Protein AF-A0A1J7IVM0-F1 (afdb_monomer_lite)

Radius of gyration: 24.08 Å; chains: 1; bounding box: 34×38×76 Å

Structure (mmCIF, N/CA/C/O backbone):
data_AF-A0A1J7IVM0-F1
#
_entry.id   AF-A0A1J7IVM0-F1
#
loop_
_atom_site.group_PDB
_atom_site.id
_atom_site.type_symbol
_atom_site.label_atom_id
_atom_site.label_alt_id
_atom_site.label_comp_id
_atom_site.label_asym_id
_atom_site.label_entity_id
_atom_site.label_seq_id
_atom_site.pdbx_PDB_ins_code
_atom_site.Cartn_x
_atom_site.Cartn_y
_atom_site.Cartn_z
_atom_site.occupancy
_atom_site.B_iso_or_equiv
_atom_site.auth_seq_id
_atom_site.auth_comp_id
_atom_site.auth_asym_id
_atom_site.auth_atom_id
_atom_site.pdbx_PDB_model_num
ATOM 1 N N . MET A 1 1 ? -12.798 8.819 -5.500 1.00 74.06 1 MET A N 1
ATOM 2 C CA . MET A 1 1 ? -12.299 8.583 -6.874 1.00 74.06 1 MET A CA 1
ATOM 3 C C . MET A 1 1 ? -10.788 8.354 -6.895 1.00 74.06 1 MET A C 1
ATOM 5 O O . MET A 1 1 ? -10.377 7.289 -7.327 1.00 74.06 1 MET A O 1
ATOM 9 N N . LEU A 1 2 ? -9.974 9.256 -6.327 1.00 92.19 2 LEU A N 1
ATOM 10 C CA . LEU A 1 2 ? -8.505 9.132 -6.318 1.00 92.19 2 LEU A CA 1
ATOM 11 C C . LEU A 1 2 ? -7.963 7.870 -5.613 1.00 92.19 2 LEU A C 1
ATOM 13 O O . LEU A 1 2 ? -7.035 7.249 -6.114 1.00 92.19 2 LEU A O 1
ATOM 17 N N . LEU A 1 3 ? -8.572 7.454 -4.494 1.00 93.25 3 LEU A N 1
ATOM 18 C CA . LEU A 1 3 ? -8.193 6.220 -3.790 1.00 93.25 3 LEU A 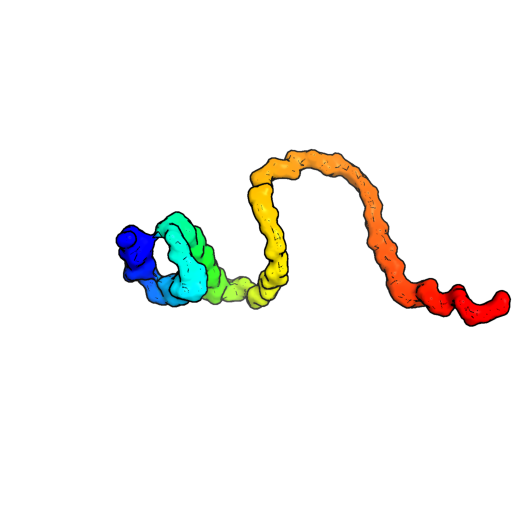CA 1
ATOM 19 C C . LEU A 1 3 ? -8.342 4.982 -4.677 1.00 93.25 3 LEU A C 1
ATOM 21 O O . LEU A 1 3 ? -7.426 4.177 -4.753 1.00 93.25 3 LEU A O 1
ATOM 25 N N . ASN A 1 4 ? -9.462 4.851 -5.387 1.00 93.06 4 ASN A N 1
ATOM 26 C CA . ASN A 1 4 ? -9.681 3.705 -6.265 1.00 93.06 4 ASN A CA 1
ATOM 27 C C . ASN A 1 4 ? -8.667 3.704 -7.411 1.00 93.06 4 ASN A C 1
ATOM 29 O O . ASN A 1 4 ? -8.099 2.662 -7.707 1.00 93.06 4 ASN A O 1
ATOM 33 N N . CYS A 1 5 ? -8.377 4.868 -8.002 1.00 94.62 5 CYS A N 1
ATOM 34 C CA . CYS A 1 5 ? -7.336 4.990 -9.025 1.00 94.62 5 CYS A CA 1
ATOM 35 C C . CYS A 1 5 ? -5.963 4.560 -8.495 1.00 94.62 5 CYS A C 1
ATOM 37 O O . CYS A 1 5 ? -5.254 3.825 -9.175 1.00 94.62 5 CYS A O 1
ATOM 39 N N . PHE A 1 6 ? -5.619 4.967 -7.270 1.00 95.44 6 PHE A N 1
ATOM 40 C CA . PHE A 1 6 ? -4.396 4.522 -6.610 1.00 95.44 6 PHE A CA 1
ATOM 41 C C . PHE A 1 6 ? -4.387 2.999 -6.446 1.00 95.44 6 PHE A C 1
ATOM 43 O O . PHE A 1 6 ? -3.453 2.355 -6.904 1.00 95.44 6 PHE A O 1
ATOM 50 N N . LEU A 1 7 ? -5.451 2.413 -5.884 1.00 94.12 7 LEU A N 1
ATOM 51 C CA . LEU A 1 7 ? -5.554 0.968 -5.657 1.00 94.12 7 LEU A CA 1
ATOM 52 C C . LEU A 1 7 ? -5.473 0.148 -6.956 1.00 94.12 7 LEU A C 1
ATOM 54 O O . LEU A 1 7 ? -4.793 -0.875 -6.975 1.00 94.12 7 LEU A O 1
ATOM 58 N N . PHE A 1 8 ? -6.108 0.605 -8.041 1.00 93.56 8 PHE A N 1
ATOM 59 C CA . PHE A 1 8 ? -6.039 -0.050 -9.354 1.00 93.56 8 PHE A CA 1
ATOM 60 C C . PHE A 1 8 ? -4.664 0.074 -10.023 1.00 93.56 8 PHE A C 1
ATOM 62 O O . PHE A 1 8 ? -4.299 -0.793 -10.813 1.00 93.56 8 PHE A O 1
ATOM 69 N N . GLY A 1 9 ? -3.903 1.127 -9.715 1.00 94.31 9 GLY A N 1
ATOM 70 C CA . GLY A 1 9 ? -2.559 1.343 -10.254 1.00 94.31 9 GLY A CA 1
ATOM 71 C C . GLY A 1 9 ? -1.450 0.568 -9.535 1.00 94.31 9 GLY A C 1
ATOM 72 O O . GLY A 1 9 ? -0.301 0.606 -9.971 1.00 94.31 9 GLY A O 1
ATOM 73 N N . LEU A 1 10 ? -1.753 -0.118 -8.430 1.00 95.25 10 LEU A N 1
ATOM 74 C CA . LEU A 1 10 ? -0.749 -0.836 -7.649 1.00 95.25 10 LEU A CA 1
ATOM 75 C C . LEU A 1 10 ? -0.326 -2.155 -8.295 1.00 95.25 10 LEU A C 1
ATOM 77 O O . LEU A 1 10 ? -1.090 -2.834 -8.980 1.00 95.25 10 LEU A O 1
ATOM 81 N N . ASN A 1 11 ? 0.894 -2.588 -7.965 1.00 94.50 11 ASN A N 1
ATOM 82 C CA . ASN A 1 11 ? 1.328 -3.951 -8.243 1.00 94.50 11 ASN A CA 1
ATOM 83 C C . ASN A 1 11 ? 0.332 -4.953 -7.618 1.00 94.50 11 ASN A C 1
ATOM 85 O O . ASN A 1 11 ? 0.041 -4.821 -6.426 1.00 94.50 11 ASN A O 1
ATOM 89 N N . PRO A 1 12 ? -0.126 -5.998 -8.335 1.00 94.81 12 PRO A N 1
ATOM 90 C CA . PRO A 1 12 ? -1.111 -6.952 -7.817 1.00 94.81 12 PRO A CA 1
ATOM 91 C C . PRO A 1 12 ? -0.743 -7.597 -6.472 1.00 94.81 12 PRO A C 1
ATOM 93 O O . PRO A 1 12 ? -1.626 -7.882 -5.663 1.00 94.81 12 PRO A O 1
ATOM 96 N N . LYS A 1 13 ? 0.555 -7.803 -6.198 1.00 94.19 13 LYS A N 1
ATOM 97 C CA . LYS A 1 13 ? 1.025 -8.340 -4.907 1.00 94.19 13 LYS A CA 1
ATOM 98 C C . LYS A 1 13 ? 0.779 -7.363 -3.757 1.00 94.19 13 LYS A C 1
ATOM 100 O O . LYS A 1 13 ? 0.375 -7.787 -2.682 1.00 94.19 13 LYS A O 1
ATOM 105 N N . ILE A 1 14 ? 1.000 -6.072 -4.001 1.00 94.50 14 ILE A N 1
ATOM 106 C CA . ILE A 1 14 ? 0.757 -5.000 -3.029 1.00 94.50 14 ILE A CA 1
ATOM 107 C C . ILE A 1 14 ? -0.751 -4.766 -2.896 1.00 94.50 14 ILE A C 1
ATOM 109 O O . ILE A 1 14 ? -1.270 -4.718 -1.786 1.00 94.50 14 ILE A O 1
ATOM 113 N N . GLY A 1 15 ? -1.470 -4.714 -4.021 1.00 95.12 15 GLY A N 1
ATOM 114 C CA . GLY A 1 15 ? -2.921 -4.533 -4.056 1.00 95.12 15 GLY A CA 1
ATOM 115 C C . GLY A 1 15 ? -3.685 -5.600 -3.268 1.00 95.12 15 GLY A C 1
ATOM 116 O O . GLY A 1 15 ? -4.619 -5.259 -2.547 1.00 95.12 15 GLY A O 1
ATOM 117 N N . ARG A 1 16 ? -3.258 -6.873 -3.320 1.00 95.62 16 ARG A N 1
ATOM 118 C CA . ARG A 1 16 ? -3.864 -7.948 -2.515 1.00 95.62 16 ARG A CA 1
ATOM 119 C C . ARG A 1 16 ? -3.738 -7.688 -1.010 1.00 95.62 16 ARG A C 1
ATOM 121 O O . ARG A 1 16 ? -4.722 -7.855 -0.300 1.00 95.62 16 ARG A O 1
ATOM 128 N N . GLU A 1 17 ? -2.573 -7.257 -0.532 1.00 94.88 17 GLU A N 1
ATOM 129 C CA . GLU A 1 17 ? -2.399 -6.965 0.899 1.00 94.88 17 GLU A CA 1
ATOM 130 C C . GLU A 1 17 ? -3.146 -5.704 1.328 1.00 94.88 17 GLU A C 1
ATOM 132 O O . GLU A 1 17 ? -3.715 -5.659 2.418 1.00 94.88 17 GLU A O 1
ATOM 137 N N . LEU A 1 18 ? -3.211 -4.693 0.462 1.00 95.00 18 LEU A N 1
ATOM 138 C CA . LEU A 1 18 ? -3.994 -3.491 0.741 1.00 95.00 18 LEU A CA 1
ATOM 139 C C . LEU A 1 18 ? -5.502 -3.769 0.741 1.00 95.00 18 LEU A C 1
ATOM 141 O O . LEU A 1 18 ? -6.224 -3.128 1.498 1.00 95.00 18 LEU A O 1
ATOM 145 N N . ALA A 1 19 ? -5.982 -4.747 -0.032 1.00 93.50 19 ALA A N 1
ATOM 146 C CA . ALA A 1 19 ? -7.381 -5.170 0.012 1.00 93.50 19 ALA A CA 1
ATOM 147 C C . ALA A 1 19 ? -7.773 -5.771 1.374 1.00 93.50 19 ALA A C 1
ATOM 149 O O . ALA A 1 19 ? -8.908 -5.591 1.810 1.00 93.50 19 ALA A O 1
ATOM 150 N N . ILE A 1 20 ? -6.839 -6.437 2.064 1.00 95.31 20 ILE A N 1
ATOM 151 C CA . ILE A 1 20 ? -7.060 -6.965 3.421 1.00 95.31 20 ILE A CA 1
ATOM 152 C C . ILE A 1 20 ? -7.115 -5.822 4.437 1.00 95.31 20 ILE A C 1
ATOM 154 O O . ILE A 1 20 ? -7.960 -5.824 5.326 1.00 95.31 20 ILE A O 1
ATOM 158 N N . GLN A 1 21 ? -6.225 -4.839 4.300 1.00 94.31 21 GLN A N 1
ATOM 159 C CA . GLN A 1 21 ? -6.116 -3.733 5.255 1.00 94.31 21 GLN A CA 1
ATOM 160 C C . GLN A 1 21 ? -7.162 -2.628 5.054 1.00 94.31 21 GLN A C 1
ATOM 162 O O . GLN A 1 21 ? -7.368 -1.828 5.961 1.00 94.31 21 GLN A O 1
ATOM 167 N N . GLN A 1 22 ? -7.814 -2.583 3.889 1.00 93.94 22 GLN A N 1
ATOM 168 C CA . GLN A 1 22 ? -8.888 -1.642 3.549 1.00 93.94 22 GLN A CA 1
ATOM 169 C C . GLN A 1 22 ? -8.557 -0.171 3.878 1.00 93.94 22 GLN A C 1
ATOM 171 O O . GLN A 1 22 ? -9.167 0.439 4.759 1.00 93.94 22 GLN A O 1
ATOM 176 N N . PRO A 1 23 ? -7.592 0.445 3.174 1.00 94.88 23 PRO A N 1
ATOM 177 C CA . PRO A 1 23 ? -7.251 1.842 3.405 1.00 94.88 23 PRO A CA 1
ATOM 178 C C . PRO A 1 23 ? -8.438 2.773 3.124 1.00 94.88 23 PRO A C 1
ATOM 180 O O . PRO A 1 23 ? -9.111 2.655 2.105 1.00 94.88 23 PRO A O 1
ATOM 183 N N . PHE A 1 24 ? -8.643 3.756 4.003 1.00 95.12 24 PHE A N 1
ATOM 184 C CA . PHE A 1 24 ? -9.735 4.737 3.906 1.00 95.12 24 PHE A CA 1
ATOM 185 C C . PHE A 1 24 ? -9.347 6.044 3.191 1.00 95.12 24 PHE A C 1
ATOM 187 O O . PHE A 1 24 ? -10.207 6.854 2.856 1.00 95.12 24 PHE A O 1
ATOM 194 N N . SER A 1 25 ? -8.053 6.288 2.966 1.00 96.81 25 SER A N 1
ATOM 195 C CA . SER A 1 25 ? -7.551 7.490 2.290 1.00 96.81 25 SER A CA 1
ATOM 196 C C . SER A 1 25 ? -6.331 7.173 1.434 1.00 96.81 25 SER A C 1
ATOM 198 O O . SER A 1 25 ? -5.663 6.161 1.639 1.00 96.81 25 SER A O 1
ATOM 200 N N . VAL A 1 26 ? -6.022 8.047 0.472 1.00 96.00 26 VAL A N 1
ATOM 201 C CA . VAL A 1 26 ? -4.854 7.880 -0.410 1.00 96.00 26 VAL A CA 1
ATOM 202 C C . VAL A 1 26 ? -3.557 7.900 0.395 1.00 96.00 26 VAL A C 1
ATOM 204 O O . VAL A 1 26 ? -2.703 7.054 0.179 1.00 96.00 26 VAL A O 1
ATOM 207 N N . ILE A 1 27 ? -3.429 8.806 1.369 1.00 97.25 27 ILE A N 1
ATOM 208 C CA . ILE A 1 27 ? -2.245 8.885 2.240 1.00 97.25 27 ILE A CA 1
ATOM 209 C C . ILE A 1 27 ? -2.085 7.593 3.044 1.00 97.25 27 ILE A C 1
ATOM 211 O O . ILE A 1 27 ? -0.986 7.046 3.120 1.00 97.25 27 ILE A O 1
ATOM 215 N N . HIS A 1 28 ? -3.186 7.067 3.589 1.00 96.12 28 HIS A N 1
ATOM 216 C CA . HIS A 1 28 ? -3.162 5.787 4.288 1.00 96.12 28 HIS A CA 1
ATOM 217 C C . HIS A 1 28 ? -2.732 4.656 3.342 1.00 96.12 28 HIS A C 1
ATOM 219 O O . HIS A 1 28 ? -1.823 3.900 3.670 1.00 96.12 28 HIS A O 1
ATOM 225 N N . ALA A 1 29 ? -3.298 4.591 2.133 1.00 96.88 29 ALA A N 1
ATOM 226 C CA . ALA A 1 29 ? -2.922 3.601 1.128 1.00 96.88 29 ALA A CA 1
ATOM 227 C C . ALA A 1 29 ? -1.441 3.705 0.715 1.00 96.88 29 ALA A C 1
ATOM 229 O O . ALA A 1 29 ? -0.795 2.676 0.546 1.00 96.88 29 ALA A O 1
ATOM 230 N N . ILE A 1 30 ? -0.882 4.916 0.607 1.00 96.81 30 ILE A N 1
ATOM 231 C CA . ILE A 1 30 ? 0.545 5.133 0.318 1.00 96.81 30 ILE A CA 1
ATOM 232 C C . ILE A 1 30 ? 1.411 4.551 1.438 1.00 96.81 30 ILE A C 1
ATOM 234 O O . ILE A 1 30 ? 2.317 3.767 1.159 1.00 96.81 30 ILE A O 1
ATOM 238 N N . GLY A 1 31 ? 1.106 4.875 2.698 1.00 96.44 31 GLY A N 1
ATOM 239 C CA . GLY A 1 31 ? 1.850 4.343 3.842 1.00 96.44 31 GLY A CA 1
AT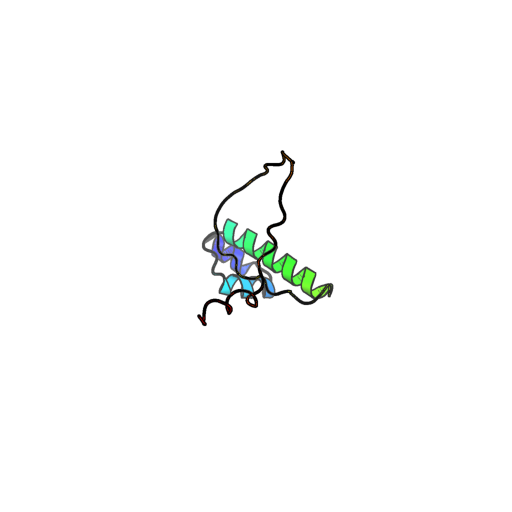OM 240 C C . GLY A 1 31 ? 1.826 2.812 3.889 1.00 96.44 31 GLY A C 1
ATOM 241 O O . GLY A 1 31 ? 2.868 2.176 4.053 1.00 96.44 31 GLY A O 1
ATOM 242 N N . LEU A 1 32 ? 0.655 2.210 3.658 1.00 96.62 32 LEU A N 1
ATOM 243 C CA . LEU A 1 32 ? 0.521 0.754 3.600 1.00 96.62 32 LEU A CA 1
ATOM 244 C C . LEU A 1 32 ? 1.275 0.144 2.416 1.00 96.62 32 LEU A C 1
ATOM 246 O O . LEU A 1 32 ? 1.919 -0.893 2.573 1.00 96.62 32 LEU A O 1
ATOM 250 N N . ALA A 1 33 ? 1.225 0.776 1.242 1.00 96.44 33 ALA A N 1
ATOM 251 C CA . ALA A 1 33 ? 1.917 0.293 0.052 1.00 96.44 33 ALA A CA 1
ATOM 252 C C . ALA A 1 33 ? 3.437 0.246 0.270 1.00 96.44 33 ALA A C 1
ATOM 254 O O . ALA A 1 33 ? 4.053 -0.780 -0.016 1.00 96.44 33 ALA A O 1
ATOM 255 N N . MET A 1 34 ? 4.019 1.298 0.859 1.00 96.50 34 MET A N 1
ATOM 256 C CA . MET A 1 34 ? 5.451 1.349 1.187 1.00 96.50 34 MET A CA 1
ATOM 257 C C . MET A 1 34 ? 5.853 0.279 2.213 1.00 96.50 34 MET A C 1
ATOM 259 O O . MET A 1 34 ? 6.908 -0.354 2.090 1.00 96.50 34 MET A O 1
ATOM 263 N N . LEU A 1 35 ? 5.001 0.041 3.215 1.00 94.81 35 LEU A N 1
ATOM 264 C CA . LEU A 1 35 ? 5.239 -0.986 4.230 1.00 94.81 35 LEU A CA 1
ATOM 265 C C . LEU A 1 35 ? 5.233 -2.394 3.616 1.00 94.81 35 LEU A C 1
ATOM 267 O O . LEU A 1 35 ? 6.127 -3.203 3.879 1.00 94.81 35 LEU A O 1
ATOM 271 N N . VAL A 1 36 ? 4.242 -2.687 2.771 1.00 94.75 36 VAL A N 1
ATOM 272 C CA . VAL A 1 36 ? 4.117 -3.980 2.082 1.00 94.75 36 VAL A CA 1
ATOM 273 C C . VAL A 1 36 ? 5.256 -4.192 1.085 1.00 94.75 36 VAL A C 1
ATOM 275 O O . VAL A 1 36 ? 5.783 -5.302 0.989 1.00 94.75 36 VAL A O 1
ATOM 278 N N . GLU A 1 37 ? 5.670 -3.149 0.370 1.00 94.25 37 GLU A N 1
ATOM 279 C CA . GLU A 1 37 ? 6.812 -3.208 -0.541 1.00 94.25 37 GLU A CA 1
ATOM 280 C C . GLU A 1 37 ? 8.099 -3.565 0.211 1.00 94.25 37 GLU A C 1
ATOM 282 O O . GLU A 1 37 ? 8.779 -4.526 -0.157 1.00 94.25 37 GLU A O 1
ATOM 287 N N . SER A 1 38 ? 8.371 -2.890 1.330 1.00 92.38 38 SER A N 1
ATOM 288 C CA . SER A 1 38 ? 9.529 -3.175 2.186 1.00 92.38 38 SER A CA 1
ATOM 289 C C . SER A 1 38 ? 9.509 -4.611 2.725 1.00 92.38 38 SER A C 1
ATOM 291 O O . SER A 1 38 ? 10.531 -5.301 2.691 1.00 92.38 38 SER A O 1
ATOM 293 N N . LYS A 1 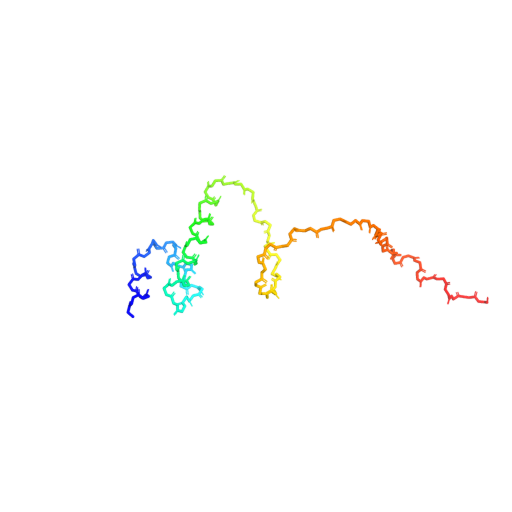39 ? 8.337 -5.111 3.147 1.00 90.31 39 LYS A N 1
ATOM 294 C CA . LYS A 1 39 ? 8.143 -6.514 3.562 1.00 90.31 39 LYS A CA 1
ATOM 295 C C . LYS A 1 39 ? 8.481 -7.484 2.427 1.00 90.31 39 LYS A C 1
ATOM 297 O O . LYS A 1 39 ? 9.143 -8.497 2.656 1.00 90.31 39 LYS A O 1
ATOM 302 N N . LEU A 1 40 ? 8.031 -7.193 1.207 1.00 88.75 40 LEU A N 1
ATOM 303 C CA . LEU A 1 40 ? 8.252 -8.060 0.050 1.00 88.75 40 LEU A CA 1
ATOM 304 C C . LEU A 1 40 ? 9.724 -8.076 -0.380 1.00 88.75 40 LEU A C 1
ATOM 306 O O . LEU A 1 40 ? 10.230 -9.123 -0.782 1.00 88.75 40 LEU A O 1
ATOM 310 N N . VAL A 1 41 ? 10.407 -6.936 -0.279 1.00 89.62 41 VAL A N 1
ATOM 311 C CA . VAL A 1 41 ? 11.851 -6.814 -0.506 1.00 89.62 41 VAL A CA 1
ATOM 312 C C . VAL A 1 41 ? 12.616 -7.620 0.545 1.00 89.62 41 VAL A C 1
ATOM 314 O O . VAL A 1 41 ? 13.404 -8.489 0.179 1.00 89.62 41 VAL A O 1
ATOM 317 N N . ALA A 1 42 ? 12.323 -7.429 1.833 1.00 83.81 42 ALA A N 1
ATOM 318 C CA . ALA A 1 42 ? 12.967 -8.169 2.921 1.00 83.81 42 ALA A CA 1
ATOM 319 C C . ALA A 1 42 ? 12.783 -9.692 2.787 1.00 83.81 42 ALA A C 1
ATOM 321 O O . ALA A 1 42 ? 13.732 -10.453 2.969 1.00 83.81 42 ALA A O 1
ATOM 322 N N . ALA A 1 43 ? 11.591 -10.139 2.374 1.00 81.81 43 ALA A N 1
ATOM 323 C CA . ALA A 1 43 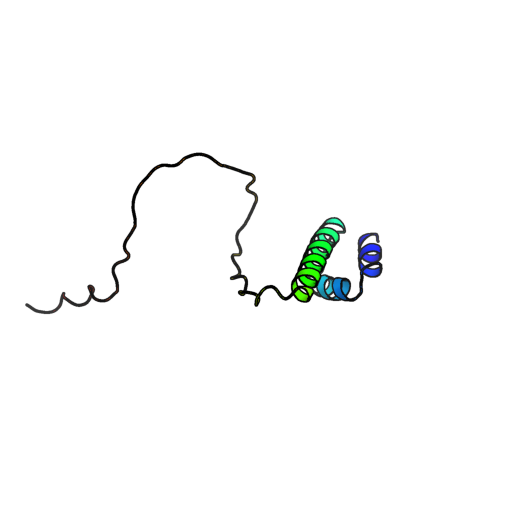? 11.308 -11.553 2.137 1.00 81.81 43 ALA A CA 1
ATOM 324 C C . ALA A 1 43 ? 12.157 -12.165 1.007 1.00 81.81 43 ALA A C 1
ATOM 326 O O . ALA A 1 43 ? 12.471 -13.352 1.056 1.00 81.81 43 ALA A O 1
ATOM 327 N N . ARG A 1 44 ? 12.549 -11.375 -0.003 1.00 75.81 44 ARG A N 1
ATOM 328 C CA . ARG A 1 44 ? 13.426 -11.839 -1.094 1.00 75.81 44 ARG A CA 1
ATOM 329 C C . ARG A 1 44 ? 14.880 -11.982 -0.661 1.00 75.81 44 ARG A C 1
ATOM 331 O O . ARG A 1 44 ? 15.577 -12.832 -1.199 1.00 75.81 44 ARG A O 1
ATOM 338 N N . PHE A 1 45 ? 15.325 -11.170 0.297 1.00 69.00 45 PHE A N 1
ATOM 339 C CA . PHE A 1 45 ? 16.714 -11.151 0.757 1.00 69.00 45 PHE A CA 1
ATOM 340 C C . PHE A 1 45 ? 17.002 -12.094 1.933 1.00 69.00 45 PHE A C 1
ATOM 342 O O . PHE A 1 45 ? 18.126 -12.123 2.421 1.00 69.00 45 PHE A O 1
ATOM 349 N N . GLY A 1 46 ? 16.032 -12.912 2.359 1.00 60.94 46 GLY A N 1
ATOM 350 C CA . GLY A 1 46 ? 16.292 -14.098 3.182 1.00 60.94 46 GLY A CA 1
ATOM 351 C C . GLY A 1 46 ? 16.926 -13.841 4.554 1.00 60.94 46 GLY A C 1
ATOM 352 O O . GLY A 1 46 ? 17.417 -14.784 5.175 1.00 60.94 46 GLY A O 1
ATOM 353 N N . VAL A 1 47 ? 16.907 -12.608 5.066 1.00 55.31 47 VAL A N 1
ATOM 354 C CA . VAL A 1 47 ? 17.383 -12.329 6.423 1.00 55.31 47 VAL A CA 1
ATOM 355 C C . VAL A 1 47 ? 16.282 -12.709 7.402 1.00 55.31 47 VAL A C 1
ATOM 357 O O . VAL A 1 47 ? 15.419 -11.906 7.726 1.00 55.31 47 VAL A O 1
ATOM 360 N N . GLY A 1 48 ? 16.340 -13.968 7.836 1.00 51.28 48 GLY A N 1
ATOM 361 C CA . GLY A 1 48 ? 15.871 -14.412 9.142 1.00 51.28 48 GLY A CA 1
ATOM 362 C C . GLY A 1 48 ? 14.363 -14.358 9.357 1.00 51.28 48 GLY A C 1
ATOM 363 O O . GLY A 1 48 ? 13.785 -13.302 9.558 1.00 51.28 48 GLY A O 1
ATOM 364 N N . ARG A 1 49 ? 13.753 -15.548 9.385 1.00 50.38 49 ARG A N 1
ATOM 365 C CA . ARG A 1 4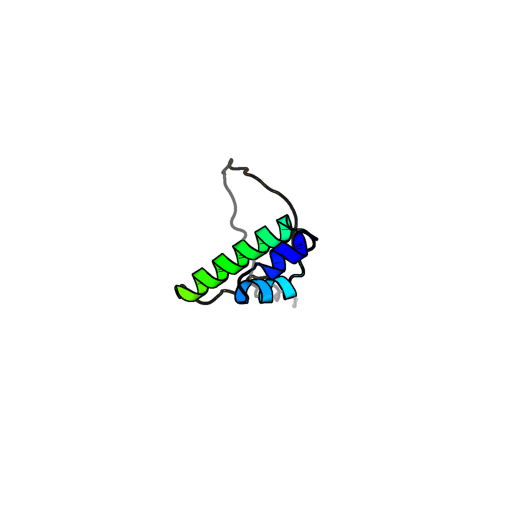9 ? 12.574 -15.916 10.188 1.00 50.38 49 ARG A CA 1
ATOM 366 C C . ARG A 1 49 ? 11.956 -14.732 10.942 1.00 50.38 49 ARG A C 1
ATOM 368 O O . ARG A 1 49 ? 12.513 -14.297 11.944 1.00 50.38 49 ARG A O 1
ATOM 375 N N . PHE A 1 50 ? 10.797 -14.273 10.474 1.00 53.41 50 PHE A N 1
ATOM 376 C CA . PHE A 1 50 ? 9.926 -13.375 11.223 1.00 53.41 50 PHE A CA 1
ATOM 377 C C . PHE A 1 50 ? 9.808 -13.883 12.668 1.00 53.41 50 PHE A C 1
ATOM 379 O O . PHE A 1 50 ? 9.118 -14.868 12.932 1.00 53.41 50 PHE A O 1
ATOM 386 N N . THR A 1 51 ? 10.481 -13.226 13.613 1.00 53.06 51 THR A N 1
ATOM 387 C CA . THR A 1 51 ? 9.994 -13.217 14.984 1.00 53.06 51 THR A CA 1
ATOM 388 C C . THR A 1 51 ? 8.637 -12.540 14.902 1.00 53.06 51 THR A C 1
ATOM 390 O O . THR A 1 51 ? 8.491 -11.450 14.347 1.00 53.06 51 THR A O 1
ATOM 393 N N . HIS A 1 52 ? 7.606 -13.261 15.323 1.00 48.41 52 HIS A N 1
ATOM 394 C CA . HIS A 1 52 ? 6.247 -12.751 15.338 1.00 48.41 52 HIS A CA 1
ATOM 395 C C . HIS A 1 52 ? 6.257 -11.393 16.055 1.00 48.41 52 HIS A C 1
ATOM 397 O O . HIS A 1 52 ? 6.814 -11.317 17.154 1.00 48.41 52 HIS A O 1
ATOM 403 N N . PRO A 1 53 ? 5.681 -10.319 15.486 1.00 46.06 53 PRO A N 1
ATOM 404 C CA . PRO A 1 53 ? 5.471 -9.121 16.268 1.00 46.06 53 PRO A CA 1
ATOM 405 C C . PRO A 1 53 ? 4.418 -9.481 17.313 1.00 46.06 53 PRO A C 1
ATOM 407 O O . PRO A 1 53 ? 3.252 -9.706 16.985 1.00 46.06 53 PRO A O 1
ATOM 410 N N . THR A 1 54 ? 4.831 -9.586 18.575 1.00 43.75 54 THR A N 1
ATOM 411 C CA . THR A 1 54 ? 3.905 -9.522 19.702 1.00 43.75 54 THR A CA 1
ATOM 412 C C . THR A 1 54 ? 3.116 -8.231 19.515 1.00 43.75 54 THR A C 1
ATOM 414 O O . THR A 1 54 ? 3.702 -7.148 19.512 1.00 43.75 54 THR A O 1
ATOM 417 N N . GLN A 1 55 ? 1.812 -8.339 19.250 1.00 46.81 55 GLN A N 1
ATOM 418 C CA . GLN A 1 55 ? 0.932 -7.183 19.115 1.00 46.81 55 GLN A CA 1
ATOM 419 C C . GLN A 1 55 ? 0.986 -6.383 20.418 1.00 46.81 55 GLN A C 1
ATOM 421 O O . GLN A 1 55 ? 0.351 -6.757 21.398 1.00 46.81 55 GLN A O 1
ATOM 426 N N . ASN A 1 56 ? 1.741 -5.286 20.428 1.00 37.75 56 ASN A N 1
ATOM 427 C CA . ASN A 1 56 ? 1.643 -4.281 21.472 1.00 37.75 56 ASN A CA 1
ATOM 428 C C . ASN A 1 56 ? 0.775 -3.152 20.918 1.00 37.75 56 ASN A C 1
ATOM 430 O O . ASN A 1 56 ? 1.231 -2.274 20.188 1.00 37.75 56 ASN A O 1
ATOM 434 N N . TYR A 1 57 ? -0.522 -3.256 21.182 1.00 47.53 57 TYR A N 1
ATOM 435 C CA . TYR A 1 57 ? -1.502 -2.236 20.847 1.00 47.53 57 TYR A CA 1
ATOM 436 C C . TYR A 1 57 ? -1.461 -1.142 21.916 1.00 47.53 57 TYR A C 1
ATOM 438 O O . TYR A 1 57 ? -2.201 -1.248 22.881 1.00 47.53 57 TYR A O 1
ATOM 446 N N . ILE A 1 58 ? -0.609 -0.121 21.769 1.00 40.03 58 ILE A N 1
ATOM 447 C CA . ILE A 1 58 ? -0.722 1.206 22.418 1.00 40.03 58 ILE A CA 1
ATOM 448 C C . ILE A 1 58 ? 0.019 2.174 21.474 1.00 40.03 58 ILE A C 1
ATOM 450 O O . ILE A 1 58 ? 1.190 1.979 21.185 1.00 40.03 58 ILE A O 1
ATOM 454 N N . GLY A 1 59 ? -0.638 3.094 20.771 1.00 39.22 59 GLY A N 1
ATOM 455 C CA . GLY A 1 59 ? -1.091 4.352 21.349 1.00 39.22 59 GLY A CA 1
ATOM 456 C C . GLY A 1 59 ? 0.007 5.421 21.247 1.00 39.22 59 GLY A C 1
ATOM 457 O O . GLY A 1 59 ? 0.829 5.529 22.139 1.00 39.22 59 GLY A O 1
ATOM 458 N N . ILE A 1 60 ? -0.081 6.226 20.177 1.00 42.69 60 ILE A N 1
ATOM 459 C CA . ILE A 1 60 ? 0.264 7.661 20.106 1.00 42.69 60 ILE A CA 1
ATOM 460 C C . ILE A 1 60 ? 1.765 8.057 20.105 1.00 42.69 60 ILE A C 1
ATOM 462 O O . ILE A 1 60 ? 2.546 7.669 20.955 1.00 42.69 60 ILE A O 1
ATOM 466 N N . VAL A 1 61 ? 2.121 8.889 19.112 1.00 45.28 61 VAL A N 1
ATOM 467 C CA . VAL A 1 61 ? 3.082 10.016 19.153 1.00 45.28 61 VAL A CA 1
ATOM 468 C C . VAL A 1 61 ? 4.168 9.947 20.235 1.00 45.28 61 VAL A C 1
ATOM 470 O O . VAL A 1 61 ? 3.887 10.248 21.383 1.00 45.28 61 VAL A O 1
ATOM 473 N N . GLN A 1 62 ? 5.437 9.768 19.854 1.00 40.22 62 GLN A N 1
ATOM 474 C CA . GLN A 1 62 ? 6.520 10.462 20.561 1.00 40.22 62 GLN A CA 1
ATOM 475 C C . GLN A 1 62 ? 7.753 10.615 19.661 1.00 40.22 62 GLN A C 1
ATOM 477 O O . GLN A 1 62 ? 8.531 9.689 19.440 1.00 40.22 62 GLN A O 1
ATOM 482 N N . ILE A 1 63 ? 7.916 11.827 19.138 1.00 42.56 63 ILE A N 1
ATOM 483 C CA . ILE A 1 63 ? 9.202 12.354 18.688 1.00 42.56 63 ILE A CA 1
ATOM 484 C C . ILE A 1 63 ? 10.095 12.497 19.932 1.00 42.56 63 ILE A C 1
ATOM 486 O O . ILE A 1 63 ? 9.641 12.997 20.954 1.00 42.56 63 ILE A O 1
ATOM 490 N N . ALA A 1 64 ? 11.338 12.027 19.816 1.00 39.22 64 ALA A N 1
ATOM 491 C CA . ALA A 1 64 ? 12.532 12.363 20.598 1.00 39.22 64 ALA A CA 1
ATOM 492 C C . ALA A 1 64 ? 12.360 12.967 22.014 1.00 39.22 64 ALA A C 1
ATOM 494 O O . ALA A 1 64 ? 12.070 14.149 22.171 1.00 39.22 64 ALA A O 1
ATOM 495 N N . LEU A 1 65 ? 12.769 12.207 23.036 1.00 29.61 65 LEU A N 1
ATOM 496 C CA . LEU A 1 65 ? 13.422 12.772 24.221 1.00 29.61 65 LEU A CA 1
ATOM 497 C C . LEU A 1 65 ? 14.614 11.887 24.611 1.00 29.61 65 LEU A C 1
ATOM 499 O O . LEU A 1 65 ? 14.518 10.972 25.423 1.00 29.61 65 LEU A O 1
ATOM 503 N N . ILE A 1 66 ? 15.757 12.168 23.994 1.00 44.12 66 ILE A N 1
ATOM 504 C CA . ILE A 1 66 ? 17.058 11.921 24.611 1.00 44.12 66 ILE A CA 1
ATOM 505 C C . ILE A 1 66 ? 17.230 12.951 25.731 1.00 44.12 66 ILE A C 1
ATOM 507 O O . ILE A 1 66 ? 17.164 14.142 25.451 1.00 44.12 66 ILE A O 1
ATOM 511 N N . ASN A 1 67 ? 17.417 12.494 26.971 1.00 39.38 67 ASN A N 1
ATOM 512 C CA . ASN A 1 67 ? 18.349 13.039 27.970 1.00 39.38 67 ASN A CA 1
ATOM 513 C C . ASN A 1 67 ? 17.879 12.709 29.393 1.00 39.38 67 ASN A C 1
ATOM 515 O O . ASN A 1 67 ? 17.032 13.407 29.935 1.00 39.38 67 ASN A O 1
ATOM 519 N N . SER A 1 68 ? 18.469 11.668 29.982 1.00 35.28 68 SER A N 1
ATOM 520 C CA . SER A 1 68 ? 19.169 11.728 31.275 1.00 35.28 68 SER A CA 1
ATOM 521 C C . SER A 1 68 ? 19.344 10.306 31.815 1.00 35.28 68 SER A C 1
ATOM 523 O O . SER A 1 68 ? 18.397 9.696 32.303 1.00 35.28 68 SER A O 1
ATOM 525 N N . ASN A 1 69 ? 20.571 9.787 31.775 1.00 44.00 69 ASN A N 1
ATOM 526 C CA . ASN A 1 69 ? 21.019 8.893 32.849 1.00 44.00 69 ASN A CA 1
ATOM 527 C C . ASN A 1 69 ? 21.018 9.735 34.148 1.00 44.00 69 ASN A C 1
ATOM 529 O O . ASN A 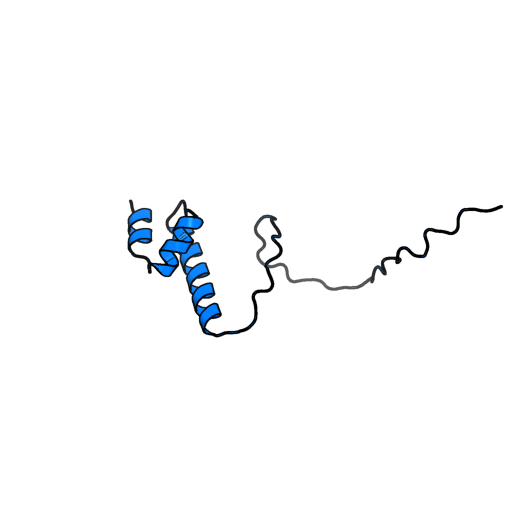1 69 ? 21.364 10.917 34.039 1.00 44.00 69 ASN A O 1
ATOM 533 N N . PRO A 1 70 ? 20.678 9.199 35.346 1.00 42.91 70 PRO A N 1
ATOM 534 C CA . PRO A 1 70 ? 21.464 8.102 35.924 1.00 42.91 70 PRO A CA 1
ATOM 535 C C . PRO A 1 70 ? 20.738 7.117 36.894 1.00 42.91 70 PRO A C 1
ATOM 537 O O . PRO A 1 70 ? 19.782 7.461 37.572 1.00 42.91 70 PRO A O 1
ATOM 540 N N . THR A 1 71 ? 21.337 5.924 37.044 1.00 44.62 71 THR A N 1
ATOM 541 C CA . THR A 1 71 ? 21.370 5.024 38.235 1.00 44.62 71 THR A CA 1
ATOM 542 C C . THR A 1 71 ? 20.112 4.313 38.785 1.00 44.62 71 THR A C 1
ATOM 544 O O . THR A 1 71 ? 19.074 4.915 39.016 1.00 44.62 71 THR A O 1
ATOM 547 N N . THR A 1 72 ? 20.347 3.048 39.203 1.00 42.75 72 THR A N 1
ATOM 548 C CA . THR A 1 72 ? 19.682 2.261 40.284 1.00 42.75 72 THR A CA 1
ATOM 549 C C . THR A 1 72 ? 18.230 1.796 40.053 1.00 42.75 72 THR A C 1
ATOM 551 O O . THR A 1 72 ? 17.377 2.603 39.743 1.00 42.75 72 THR A O 1
ATOM 554 N N . LEU A 1 73 ? 17.801 0.535 40.216 1.00 47.69 73 LEU A N 1
ATOM 555 C CA . LEU A 1 73 ? 18.342 -0.697 40.808 1.00 47.69 73 LEU A CA 1
ATOM 556 C C . LEU A 1 73 ? 17.683 -1.917 40.127 1.00 47.69 73 LEU A C 1
ATOM 558 O O . LEU A 1 73 ? 16.522 -1.884 39.728 1.00 47.69 73 LEU A O 1
ATOM 562 N N . LEU A 1 74 ? 18.436 -3.010 40.037 1.00 48.16 74 LEU A N 1
ATOM 563 C CA . LEU A 1 74 ? 18.046 -4.297 39.462 1.00 48.16 74 LEU A CA 1
ATOM 564 C C . LEU A 1 74 ? 17.050 -4.998 40.407 1.00 48.16 74 LEU A C 1
ATOM 566 O O . LEU A 1 74 ? 17.455 -5.560 41.425 1.00 48.16 74 LEU A O 1
ATOM 570 N N . ILE A 1 75 ? 15.748 -4.956 40.109 1.00 52.81 75 ILE A N 1
ATOM 571 C CA . ILE A 1 75 ? 14.745 -5.694 40.892 1.00 52.81 75 ILE A CA 1
ATOM 572 C C . ILE A 1 75 ? 14.863 -7.177 40.522 1.00 52.81 75 ILE A C 1
ATOM 574 O O . ILE A 1 75 ? 14.295 -7.649 39.540 1.00 52.81 75 ILE A O 1
ATOM 578 N N . LYS A 1 76 ? 15.648 -7.912 41.314 1.00 56.69 76 LYS A N 1
ATOM 579 C CA . LYS A 1 76 ? 15.624 -9.376 41.368 1.00 56.69 76 LYS A CA 1
ATOM 580 C C . LYS A 1 76 ? 14.222 -9.814 41.800 1.00 56.69 76 LYS A C 1
ATOM 582 O O . LYS A 1 76 ? 13.882 -9.721 42.976 1.00 56.69 76 LYS A O 1
ATOM 587 N N . SER A 1 77 ? 13.409 -10.286 40.861 1.00 58.38 77 SER A N 1
ATOM 588 C CA . SER A 1 77 ? 12.147 -10.954 41.173 1.00 58.38 77 SER A CA 1
ATOM 589 C C . SER A 1 77 ? 12.436 -12.252 41.933 1.00 58.38 77 SER A C 1
ATOM 591 O O . SER A 1 77 ? 13.151 -13.116 41.424 1.00 58.38 77 SER A O 1
ATOM 593 N N . LEU A 1 78 ? 11.901 -12.382 43.148 1.00 53.78 78 LEU A N 1
ATOM 594 C CA . LEU A 1 78 ? 11.963 -13.609 43.939 1.00 53.78 78 LEU A CA 1
ATOM 595 C C . LEU A 1 78 ? 11.234 -14.742 43.206 1.00 53.78 78 LEU A C 1
ATOM 597 O O . LEU A 1 78 ? 10.043 -14.649 42.919 1.00 53.78 78 LEU A O 1
ATOM 601 N N . THR A 1 79 ? 11.962 -15.817 42.910 1.00 59.59 79 THR A N 1
ATOM 602 C CA . THR A 1 79 ? 11.406 -17.064 42.382 1.00 59.59 79 THR A CA 1
ATOM 603 C C . THR A 1 79 ? 10.485 -17.697 43.430 1.00 59.59 79 THR A C 1
ATOM 605 O O . THR A 1 79 ? 10.799 -17.711 44.619 1.00 59.59 79 THR A O 1
ATOM 608 N N . THR A 1 80 ? 9.369 -18.265 42.977 1.00 58.81 80 THR A N 1
ATOM 609 C CA . THR A 1 80 ? 8.238 -18.865 43.717 1.00 58.81 80 THR A CA 1
ATOM 610 C C . THR A 1 80 ? 8.565 -19.972 44.738 1.00 58.81 80 THR A C 1
ATOM 612 O O . THR A 1 80 ? 7.653 -20.537 45.330 1.00 58.81 80 THR A O 1
ATOM 615 N N . ALA A 1 81 ? 9.838 -20.268 45.008 1.00 55.59 81 ALA A N 1
ATOM 616 C CA . ALA A 1 81 ? 10.269 -21.266 45.990 1.00 55.59 81 ALA A CA 1
ATOM 617 C C . ALA A 1 81 ? 10.281 -20.762 47.452 1.00 55.59 81 ALA A C 1
ATOM 619 O O . ALA A 1 81 ? 10.480 -21.559 48.359 1.00 55.59 81 ALA A O 1
ATOM 620 N N . GLN A 1 82 ? 10.070 -19.463 47.705 1.00 55.47 82 GLN A N 1
ATOM 621 C CA . GLN A 1 82 ? 10.110 -18.870 49.058 1.00 55.47 82 GLN A CA 1
ATOM 622 C C . GLN A 1 82 ? 8.722 -18.676 49.705 1.00 55.47 82 GLN A C 1
ATOM 624 O O . GLN A 1 82 ? 8.631 -18.160 50.812 1.00 55.47 82 GLN A O 1
ATOM 629 N N . MET A 1 83 ? 7.630 -19.078 49.043 1.00 54.94 83 MET A N 1
ATOM 630 C CA . MET A 1 83 ? 6.259 -18.853 49.537 1.00 54.94 83 MET A CA 1
ATOM 631 C C . MET A 1 83 ? 5.662 -20.058 50.305 1.00 54.94 83 MET A C 1
ATOM 633 O O . MET A 1 83 ? 4.465 -20.077 50.569 1.00 54.94 83 MET A O 1
ATOM 637 N N . GLN A 1 84 ? 6.468 -21.060 50.682 1.00 61.50 84 GLN A N 1
ATOM 638 C CA . GLN A 1 84 ? 6.006 -22.303 51.329 1.00 61.50 84 GLN A CA 1
ATOM 639 C C . GLN A 1 84 ? 6.758 -22.598 52.645 1.00 61.50 84 GLN A C 1
ATOM 641 O O . GLN A 1 84 ? 7.244 -23.704 52.849 1.00 61.50 84 GLN A O 1
ATOM 646 N N . GLU A 1 85 ? 6.859 -21.626 53.554 1.00 58.06 85 GLU A N 1
ATOM 647 C CA . GLU A 1 85 ? 7.311 -21.880 54.935 1.00 58.06 85 GLU A CA 1
ATOM 648 C C . GLU A 1 85 ? 6.572 -20.975 55.936 1.00 58.06 85 GLU A C 1
ATOM 650 O O . GLU A 1 85 ? 7.152 -20.151 56.625 1.00 58.06 85 GLU A O 1
ATOM 655 N N . CYS A 1 86 ? 5.243 -21.096 55.983 1.00 54.31 86 CYS A N 1
ATOM 656 C CA . CYS A 1 86 ? 4.426 -20.557 57.080 1.00 54.31 86 CYS A CA 1
ATOM 657 C C . CYS A 1 86 ? 3.335 -21.567 57.457 1.00 54.31 86 CYS A C 1
ATOM 659 O O . CYS A 1 86 ? 2.142 -21.270 57.461 1.00 54.31 86 CYS A O 1
ATOM 661 N N . HIS A 1 87 ? 3.751 -22.808 57.710 1.00 53.56 87 HIS A N 1
ATOM 662 C CA . HIS A 1 87 ? 2.870 -23.838 58.247 1.00 53.56 87 HIS A CA 1
ATOM 663 C C . HIS A 1 87 ? 3.678 -24.834 59.087 1.00 53.56 87 HIS A C 1
ATOM 665 O O . HIS A 1 87 ? 4.095 -25.863 58.567 1.00 53.56 87 HIS A O 1
ATOM 671 N N . ALA A 1 88 ? 3.937 -24.496 60.357 1.00 41.50 88 ALA A N 1
ATOM 672 C CA . ALA A 1 88 ? 3.885 -25.404 61.514 1.00 41.50 88 ALA A CA 1
ATOM 673 C C . ALA A 1 88 ? 4.613 -24.819 62.743 1.00 41.50 88 ALA A C 1
ATOM 675 O O . ALA A 1 88 ? 5.829 -24.660 62.710 1.00 41.50 88 ALA A O 1
ATOM 676 N N . LEU A 1 89 ? 3.823 -24.667 63.818 1.00 43.41 89 LEU A N 1
ATOM 677 C CA . LEU A 1 89 ? 4.156 -24.512 65.248 1.00 43.41 89 LEU A CA 1
ATOM 678 C C . LEU A 1 89 ? 4.584 -23.124 65.746 1.00 43.41 89 LEU A C 1
ATOM 680 O O . LEU A 1 89 ? 5.762 -22.743 65.599 1.00 43.41 89 LEU A O 1
#

pLDDT: mean 70.65, std 23.23, range [29.61, 97.25]

Organism: Lupinus angustifolius (NCBI:txid3871)

Secondary structure (DSSP, 8-state):
-HHHHHHHTS-HHHHHHHHHH--SSHHHHHHHHHHHHHHHHHHHTT------------------------------PPPGGGS------

Sequence (89 aa):
MLLNCFLFGLNPKIGRELAIQQPFSVIHAIGLAMLVESKLVAARFGVGRFTHPTQNYIGIVQIALINSNPTTLLIKSLTTAQMQECHAL

Foldseek 3Di:
DVLVVLLVPDDPQLSVVCVVVVDPDPVSSVVSSVVSVVVVVVVVVPPDDDPDPPDPDDDDDDDDDDDDDDDDDDPPDDDPPPPPPDDDD